Protein AF-A0A1V5M0W7-F1 (afdb_monomer)

Solvent-accessible surface area (backbone atoms only — not comparable to full-atom values): 10163 Å² total; per-residue (Å²): 135,58,41,24,36,46,56,59,49,67,37,39,39,83,28,91,79,42,34,62,56,76,54,85,87,40,91,69,52,44,67,80,40,54,22,41,27,34,78,46,87,71,75,40,41,44,36,34,41,92,54,48,34,38,27,29,52,67,52,52,54,55,48,72,67,40,83,73,71,70,41,22,63,46,81,44,83,41,47,76,52,57,51,69,68,63,66,68,72,58,83,73,86,86,52,100,56,96,56,95,71,59,56,29,28,44,44,64,72,22,48,57,90,75,27,42,25,8,30,56,53,90,47,70,41,24,32,22,49,70,54,51,51,48,40,72,76,76,46,51,58,78,65,46,83,82,31,48,43,83,50,90,69,86,75,81,75,76,79,76,79,81,80,71,82,79,77,87,80,80,134

Structure (mmCIF, N/CA/C/O backbone):
data_AF-A0A1V5M0W7-F1
#
_entry.id   AF-A0A1V5M0W7-F1
#
loop_
_atom_site.group_PDB
_atom_site.id
_atom_site.type_symbol
_atom_site.label_atom_id
_atom_site.label_alt_id
_atom_site.label_comp_id
_atom_site.label_asym_id
_atom_site.label_entity_id
_atom_site.label_seq_id
_atom_site.pdbx_PDB_ins_code
_atom_site.Cartn_x
_atom_site.Cartn_y
_atom_site.Cartn_z
_atom_site.occupancy
_atom_site.B_iso_or_equiv
_atom_site.auth_seq_id
_atom_site.auth_comp_id
_atom_site.auth_asym_id
_atom_site.auth_atom_id
_atom_site.pdbx_PDB_model_num
ATOM 1 N N . MET A 1 1 ? -15.267 -1.245 16.821 1.00 84.69 1 MET A N 1
ATOM 2 C CA . MET A 1 1 ? -14.034 -0.696 16.226 1.00 84.69 1 MET A CA 1
ATOM 3 C C . MET A 1 1 ? -14.461 0.260 15.134 1.00 84.69 1 MET A C 1
ATOM 5 O O . MET A 1 1 ? -15.357 -0.105 14.382 1.00 84.69 1 MET A O 1
ATOM 9 N N . ASN A 1 2 ? -13.907 1.471 15.097 1.00 96.38 2 ASN A N 1
ATOM 10 C CA . ASN A 1 2 ? -14.207 2.420 14.025 1.00 96.38 2 ASN A CA 1
ATOM 11 C C . ASN A 1 2 ? -13.382 2.082 12.777 1.00 96.38 2 ASN A C 1
ATOM 13 O O . ASN A 1 2 ? -12.298 1.501 12.880 1.00 96.38 2 ASN A O 1
ATOM 17 N N . PHE A 1 3 ? -13.892 2.464 11.610 1.00 97.81 3 PHE A N 1
ATOM 18 C CA . PHE A 1 3 ? -13.237 2.251 10.323 1.00 97.81 3 PHE A CA 1
ATOM 19 C C . PHE A 1 3 ? -13.183 3.550 9.531 1.00 97.81 3 PHE A C 1
ATOM 21 O O . PHE A 1 3 ? -14.011 4.448 9.712 1.00 97.81 3 PHE A O 1
ATOM 28 N N . TYR A 1 4 ? -12.195 3.638 8.650 1.00 97.94 4 TYR A N 1
ATOM 29 C CA . TYR A 1 4 ? -11.883 4.837 7.893 1.00 97.94 4 TYR A CA 1
ATOM 30 C C . TYR A 1 4 ? -11.574 4.474 6.451 1.00 97.94 4 TYR A C 1
ATOM 32 O O . TYR A 1 4 ? -10.856 3.508 6.206 1.00 97.94 4 TYR A O 1
ATOM 40 N N . THR A 1 5 ? -12.062 5.270 5.502 1.00 97.25 5 THR A N 1
ATOM 41 C CA . THR A 1 5 ? -11.509 5.230 4.151 1.00 97.25 5 THR A CA 1
ATOM 42 C C . THR A 1 5 ? -10.139 5.885 4.181 1.00 97.25 5 THR A C 1
ATOM 44 O O . THR A 1 5 ? -9.968 6.966 4.755 1.00 97.25 5 THR A O 1
ATOM 47 N N . TYR A 1 6 ? -9.158 5.227 3.577 1.00 97.00 6 TYR A N 1
ATOM 48 C CA . TYR A 1 6 ? -7.830 5.773 3.367 1.00 97.00 6 TYR A CA 1
ATOM 49 C C . TYR A 1 6 ? -7.564 5.853 1.872 1.00 97.00 6 TYR A C 1
ATOM 51 O O . TYR A 1 6 ? -7.653 4.862 1.157 1.00 97.00 6 TYR A O 1
ATOM 59 N N . ARG A 1 7 ? -7.222 7.049 1.401 1.00 95.00 7 ARG A N 1
ATOM 60 C CA . ARG A 1 7 ? -6.726 7.288 0.050 1.00 95.00 7 ARG A CA 1
ATOM 61 C C . ARG A 1 7 ? -5.215 7.525 0.112 1.00 95.00 7 ARG A C 1
ATOM 63 O O . ARG A 1 7 ? -4.814 8.652 0.425 1.00 95.00 7 ARG A O 1
ATOM 70 N N . PRO A 1 8 ? -4.388 6.498 -0.155 1.00 93.25 8 PRO A N 1
ATOM 71 C CA . PRO A 1 8 ? -2.940 6.649 -0.189 1.00 93.25 8 PRO A CA 1
ATOM 72 C C . PRO A 1 8 ? -2.507 7.632 -1.275 1.00 93.25 8 PRO A C 1
ATOM 74 O O . PRO A 1 8 ? -3.283 8.003 -2.160 1.00 93.25 8 PRO A O 1
ATOM 77 N N . GLU A 1 9 ? -1.258 8.064 -1.191 1.00 91.69 9 GLU A N 1
ATOM 78 C CA . GLU A 1 9 ? -0.612 8.791 -2.278 1.00 91.69 9 GLU A CA 1
ATOM 79 C C . GLU A 1 9 ? -0.362 7.883 -3.492 1.00 91.69 9 GLU A C 1
ATOM 81 O O . GLU A 1 9 ? -0.293 6.665 -3.355 1.00 91.69 9 GLU A O 1
ATOM 86 N N . TYR A 1 10 ? -0.265 8.483 -4.680 1.00 92.69 10 TYR A N 1
ATOM 87 C CA . TYR A 1 10 ? -0.001 7.798 -5.945 1.00 92.69 10 TYR A CA 1
ATOM 88 C C . TYR A 1 10 ? 1.208 8.458 -6.615 1.00 92.69 10 TYR A C 1
ATOM 90 O O . TYR A 1 10 ? 1.047 9.344 -7.455 1.00 92.69 10 TYR A O 1
ATOM 98 N N . SER A 1 11 ? 2.417 8.048 -6.232 1.00 91.69 11 SER A N 1
ATOM 99 C CA . SER A 1 11 ? 3.663 8.592 -6.802 1.00 91.69 11 SER A CA 1
ATOM 100 C C . SER A 1 11 ? 4.198 7.802 -8.006 1.00 91.69 11 SER A C 1
ATOM 102 O O . SER A 1 11 ? 5.321 8.029 -8.449 1.00 91.69 11 SER A O 1
ATOM 104 N N . GLY A 1 12 ? 3.429 6.851 -8.537 1.00 92.31 12 GLY A N 1
ATOM 105 C CA . GLY A 1 12 ? 3.872 5.938 -9.589 1.00 92.31 12 GLY A CA 1
ATOM 106 C C . GLY A 1 12 ? 2.772 4.997 -10.075 1.00 92.31 12 GLY A C 1
ATOM 107 O O . GLY A 1 12 ? 1.584 5.241 -9.853 1.00 92.31 12 GLY A O 1
ATOM 108 N N . GLY A 1 13 ? 3.164 3.921 -10.756 1.00 93.44 13 GLY A N 1
ATOM 109 C CA . GLY A 1 13 ? 2.227 2.964 -11.341 1.00 93.44 13 GLY A CA 1
ATOM 110 C C . GLY A 1 13 ? 2.878 1.663 -11.805 1.00 93.44 13 GLY A C 1
ATOM 111 O O . GLY A 1 13 ? 3.958 1.302 -11.350 1.00 93.44 13 GLY A O 1
ATOM 112 N N . TYR A 1 14 ? 2.191 0.936 -12.691 1.00 95.31 14 TYR A N 1
ATOM 113 C CA . TYR A 1 14 ? 2.714 -0.304 -13.273 1.00 95.31 14 TYR A CA 1
ATOM 114 C C . TYR A 1 14 ? 3.890 -0.011 -14.204 1.00 95.31 14 TYR A C 1
ATOM 116 O O . TYR A 1 14 ? 3.695 0.613 -15.248 1.00 95.31 14 TYR A O 1
ATOM 124 N N . GLY A 1 15 ? 5.071 -0.506 -13.839 1.00 93.81 15 GLY A N 1
ATOM 125 C CA . GLY A 1 15 ? 6.260 -0.466 -14.682 1.00 93.81 15 GLY A CA 1
ATOM 126 C C . GLY A 1 15 ? 6.267 -1.584 -15.727 1.00 93.81 15 GLY A C 1
ATOM 127 O O . GLY A 1 15 ? 5.487 -2.541 -15.647 1.00 93.81 15 GLY A O 1
ATOM 128 N N . GLU A 1 16 ? 7.185 -1.491 -16.689 1.00 94.81 16 GLU A N 1
ATOM 129 C CA . GLU A 1 16 ? 7.220 -2.340 -17.895 1.00 94.81 16 GLU A CA 1
ATOM 130 C C . GLU A 1 16 ? 7.314 -3.846 -17.603 1.00 94.81 16 GLU A C 1
ATOM 132 O O . GLU A 1 16 ? 6.643 -4.645 -18.251 1.00 94.81 16 GLU A O 1
ATOM 137 N N . ASN A 1 17 ? 8.075 -4.235 -16.576 1.00 96.69 17 ASN A N 1
ATOM 138 C CA . ASN A 1 17 ? 8.216 -5.638 -16.164 1.00 96.69 17 ASN A CA 1
ATOM 139 C C . ASN A 1 17 ? 6.975 -6.239 -15.471 1.00 96.69 17 ASN A C 1
ATOM 141 O O . ASN A 1 17 ? 7.007 -7.408 -15.093 1.00 96.69 17 ASN A O 1
ATOM 145 N N . THR A 1 18 ? 5.882 -5.490 -15.279 1.00 97.44 18 THR A N 1
ATOM 146 C CA . THR A 1 18 ? 4.658 -6.015 -14.647 1.00 97.44 18 THR A CA 1
ATOM 147 C C . THR A 1 18 ? 4.083 -7.175 -15.458 1.00 97.44 18 THR A C 1
ATOM 149 O O . THR A 1 18 ? 3.838 -7.046 -16.656 1.00 97.44 18 THR A O 1
ATOM 152 N N . VAL A 1 19 ? 3.802 -8.302 -14.795 1.00 97.56 19 VAL A N 1
ATOM 153 C CA . VAL A 1 19 ? 3.181 -9.463 -15.442 1.00 97.56 19 VAL A CA 1
ATOM 154 C C . VAL A 1 19 ? 1.742 -9.617 -14.983 1.00 97.56 19 VAL A C 1
ATOM 156 O O . VAL A 1 19 ? 1.481 -9.907 -13.815 1.00 97.56 19 VAL A O 1
ATOM 159 N N . TYR A 1 20 ? 0.829 -9.498 -15.937 1.00 95.81 20 TYR A N 1
ATOM 160 C CA . TYR A 1 20 ? -0.613 -9.602 -15.753 1.00 95.81 20 TYR A CA 1
ATOM 161 C C . TYR A 1 20 ? -1.095 -11.060 -15.817 1.00 95.81 20 TYR A C 1
ATOM 163 O O . TYR A 1 20 ? -0.509 -11.899 -16.505 1.00 95.81 20 TYR A O 1
ATOM 171 N N . ILE A 1 21 ? -2.163 -11.363 -15.083 1.00 94.88 21 ILE A N 1
ATOM 172 C CA . ILE A 1 21 ? -2.997 -12.551 -15.273 1.00 94.88 21 ILE A CA 1
ATOM 173 C C . ILE A 1 21 ? -4.264 -12.058 -15.972 1.00 94.88 21 ILE A C 1
ATOM 175 O O . ILE A 1 21 ? -5.071 -11.383 -15.341 1.00 94.88 21 ILE A O 1
ATOM 179 N N . GLY A 1 22 ? -4.417 -12.376 -17.258 1.00 93.00 22 GLY A N 1
ATOM 180 C CA . GLY A 1 22 ? -5.452 -11.774 -18.105 1.00 93.00 22 GLY A CA 1
ATOM 181 C C . GLY A 1 22 ? -4.945 -10.520 -18.816 1.00 93.00 22 GLY A C 1
ATOM 182 O O . GLY A 1 22 ? -3.754 -10.422 -19.123 1.00 93.00 22 GLY A O 1
ATOM 183 N N . GLU A 1 23 ? -5.845 -9.573 -19.073 1.00 89.94 23 GLU A N 1
ATOM 184 C CA . GLU A 1 23 ? -5.544 -8.339 -19.795 1.00 89.94 23 GLU A CA 1
ATOM 185 C C . GLU A 1 23 ? -5.289 -7.171 -18.834 1.00 89.94 23 GLU A C 1
ATOM 187 O O . GLU A 1 23 ? -5.895 -7.041 -17.769 1.00 89.94 23 GLU A O 1
ATOM 192 N N . ARG A 1 24 ? -4.417 -6.236 -19.232 1.00 86.81 24 ARG A N 1
ATOM 193 C CA . ARG A 1 24 ? -4.156 -5.016 -18.440 1.00 86.81 24 ARG A CA 1
ATOM 194 C C . ARG A 1 24 ? -5.420 -4.166 -18.247 1.00 86.81 24 ARG A C 1
ATOM 196 O O . ARG A 1 24 ? -5.519 -3.438 -17.262 1.00 86.81 24 ARG A O 1
ATOM 203 N N . SER A 1 25 ? -6.354 -4.235 -19.194 1.00 89.25 25 SER A N 1
ATOM 204 C CA . SER A 1 25 ? -7.629 -3.514 -19.166 1.00 89.25 25 SER A CA 1
ATOM 205 C C . SER A 1 25 ? -8.695 -4.165 -18.284 1.00 89.25 25 SER A C 1
ATOM 207 O O . SER A 1 25 ? -9.807 -3.650 -18.234 1.00 89.25 25 SER A O 1
ATOM 209 N N . ASP A 1 26 ? -8.405 -5.287 -17.622 1.00 89.56 26 ASP A N 1
ATOM 210 C CA . ASP A 1 26 ? -9.375 -5.934 -16.742 1.00 89.56 26 ASP A CA 1
ATOM 211 C C . ASP A 1 26 ? -9.639 -5.094 -15.478 1.00 89.56 26 ASP A C 1
ATOM 213 O O . ASP A 1 26 ? -8.756 -4.424 -14.934 1.00 89.56 26 ASP A O 1
ATOM 217 N N . HIS A 1 27 ? -10.886 -5.136 -15.001 1.00 87.12 27 HIS A N 1
ATOM 218 C CA . HIS A 1 27 ? -11.366 -4.417 -13.818 1.00 87.12 27 HIS A CA 1
ATOM 219 C C . HIS A 1 27 ? -11.998 -5.423 -12.833 1.00 87.12 27 HIS A C 1
ATOM 221 O O . HIS A 1 27 ? -13.207 -5.652 -12.894 1.00 87.12 27 HIS A O 1
ATOM 227 N N . PRO A 1 28 ? -11.218 -6.042 -11.927 1.00 87.69 28 PRO A N 1
ATOM 228 C CA . PRO A 1 28 ? -9.882 -5.628 -11.509 1.00 87.69 28 PRO A CA 1
ATOM 229 C C . PRO A 1 28 ? -8.740 -6.262 -12.305 1.00 87.69 28 PRO A C 1
ATOM 231 O O . PRO A 1 28 ? -8.828 -7.403 -12.750 1.00 87.69 28 PRO A O 1
ATOM 234 N N . CYS A 1 29 ? -7.630 -5.536 -12.400 1.00 90.12 29 CYS A N 1
ATOM 235 C CA . CYS A 1 29 ? -6.402 -6.055 -12.982 1.00 90.12 29 CYS A CA 1
ATOM 236 C C . CYS A 1 29 ? -5.691 -6.953 -11.964 1.00 90.12 29 CYS A C 1
ATOM 238 O O . CYS A 1 29 ? -5.468 -6.528 -10.829 1.00 90.12 29 CYS A O 1
ATOM 240 N N . VAL A 1 30 ? -5.317 -8.171 -12.359 1.00 93.50 30 VAL A N 1
ATOM 241 C CA . VAL A 1 30 ? -4.640 -9.140 -11.484 1.00 93.50 30 VAL A CA 1
ATOM 242 C C . VAL A 1 30 ? -3.205 -9.339 -11.951 1.00 93.50 30 VAL A C 1
ATOM 244 O O . VAL A 1 30 ? -2.947 -9.490 -13.143 1.00 93.50 30 VAL A O 1
ATOM 247 N N . LEU A 1 31 ? -2.254 -9.358 -11.014 1.00 95.44 31 LEU A N 1
ATOM 248 C CA . LEU A 1 31 ? -0.829 -9.468 -11.327 1.00 95.44 31 LEU A CA 1
ATOM 249 C C . LEU A 1 31 ? -0.240 -10.787 -10.823 1.00 95.44 31 LEU A C 1
ATOM 251 O O . LEU A 1 31 ? -0.480 -11.210 -9.691 1.00 95.44 31 LEU A O 1
ATOM 255 N N . ARG A 1 32 ? 0.602 -11.404 -11.653 1.00 96.56 32 ARG A N 1
ATOM 256 C CA . ARG A 1 32 ? 1.515 -12.483 -11.254 1.00 96.56 32 ARG A CA 1
ATOM 257 C C . ARG A 1 32 ? 2.822 -11.923 -10.696 1.00 96.56 32 ARG A C 1
ATOM 259 O O . ARG A 1 32 ? 3.364 -12.484 -9.750 1.00 96.56 32 ARG A O 1
ATOM 266 N N . HIS A 1 33 ? 3.319 -10.838 -11.287 1.00 97.62 33 HIS A N 1
ATOM 267 C CA . HIS A 1 33 ? 4.514 -10.112 -10.851 1.00 97.62 33 HIS A CA 1
ATOM 268 C C . HIS A 1 33 ? 4.215 -8.621 -10.865 1.00 97.62 33 HIS A C 1
ATOM 270 O O . HIS A 1 33 ? 3.730 -8.108 -11.874 1.00 97.62 33 HIS A O 1
ATOM 276 N N . PHE A 1 34 ? 4.497 -7.942 -9.757 1.00 97.69 34 PHE A N 1
ATOM 277 C CA . PHE A 1 34 ? 4.260 -6.512 -9.631 1.00 97.69 34 PHE A CA 1
ATOM 278 C C . PHE A 1 34 ? 5.587 -5.765 -9.716 1.00 97.69 34 PHE A C 1
ATOM 280 O O . PHE A 1 34 ? 6.447 -5.917 -8.848 1.00 97.69 34 PHE A O 1
ATOM 287 N N . HIS A 1 35 ? 5.722 -4.953 -10.761 1.00 96.81 35 HIS A N 1
ATOM 288 C CA . HIS A 1 35 ? 6.762 -3.948 -10.889 1.00 96.81 35 HIS A CA 1
ATOM 289 C C . HIS A 1 35 ? 6.117 -2.574 -10.721 1.00 96.81 35 HIS A C 1
ATOM 291 O O . HIS A 1 35 ? 5.272 -2.172 -11.521 1.00 96.81 35 HIS A O 1
ATOM 297 N N . TYR A 1 36 ? 6.480 -1.874 -9.652 1.00 95.25 36 TYR A N 1
ATOM 298 C CA . TYR A 1 36 ? 6.034 -0.515 -9.403 1.00 95.25 36 TYR A CA 1
ATOM 299 C C . TYR A 1 36 ? 7.140 0.463 -9.791 1.00 95.25 36 TYR A C 1
ATOM 301 O O . TYR A 1 36 ? 8.241 0.430 -9.241 1.00 95.25 36 TYR A O 1
ATOM 309 N N . GLU A 1 37 ? 6.819 1.352 -10.720 1.00 93.12 37 GLU A N 1
ATOM 310 C CA . GLU A 1 37 ? 7.712 2.404 -11.189 1.00 93.12 37 GLU A CA 1
ATOM 311 C C . GLU A 1 37 ? 7.278 3.740 -10.587 1.00 93.12 37 GLU A C 1
ATOM 313 O O . GLU A 1 37 ? 6.135 4.181 -10.75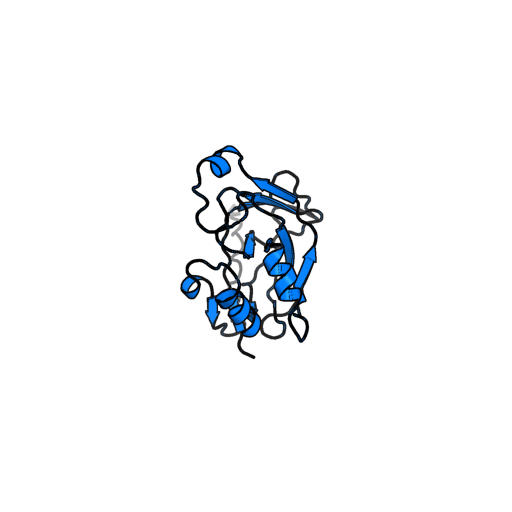6 1.00 93.12 37 GLU A O 1
ATOM 318 N N . PHE A 1 38 ? 8.178 4.368 -9.832 1.00 90.94 38 PHE A N 1
ATOM 319 C CA . PHE A 1 38 ? 7.962 5.696 -9.279 1.00 90.94 38 PHE A CA 1
ATOM 320 C C . PHE A 1 38 ? 8.237 6.778 -10.328 1.00 90.94 38 PHE A C 1
ATOM 322 O O . PHE A 1 38 ? 9.353 6.899 -10.829 1.00 90.94 38 PHE A O 1
ATOM 329 N N . ASN A 1 39 ? 7.237 7.630 -10.561 1.00 88.06 39 ASN A N 1
ATOM 330 C CA . ASN A 1 39 ? 7.351 8.833 -11.391 1.00 88.06 39 ASN A CA 1
ATOM 331 C C . ASN A 1 39 ? 7.713 10.069 -10.556 1.00 88.06 39 ASN A C 1
ATOM 333 O O . ASN A 1 39 ? 8.259 11.037 -11.071 1.00 88.06 39 ASN A O 1
ATOM 337 N N . TYR A 1 40 ? 7.382 10.038 -9.263 1.00 85.38 40 TYR A N 1
ATOM 338 C CA . TYR A 1 40 ? 7.653 11.100 -8.301 1.00 85.38 40 TYR A CA 1
ATOM 339 C C . TYR A 1 40 ? 8.219 10.507 -7.014 1.00 85.38 40 TYR A C 1
ATOM 341 O O . TYR A 1 40 ? 8.015 9.329 -6.705 1.00 85.38 40 TYR A O 1
ATOM 349 N N . TRP A 1 41 ? 8.897 11.336 -6.222 1.00 85.62 41 TRP A N 1
ATOM 350 C CA . TRP A 1 41 ? 9.382 10.901 -4.917 1.00 85.62 41 TRP A CA 1
ATOM 351 C C . TRP A 1 41 ? 8.195 10.604 -3.976 1.00 85.62 41 TRP A C 1
ATOM 353 O O . TRP A 1 41 ? 7.352 11.482 -3.784 1.00 85.62 41 TRP A O 1
ATOM 363 N N . PRO A 1 42 ? 8.100 9.402 -3.377 1.00 87.81 42 PRO A N 1
ATOM 364 C CA . PRO A 1 42 ? 7.023 9.079 -2.447 1.00 87.81 42 PRO A CA 1
ATOM 365 C C . PRO A 1 42 ? 7.219 9.786 -1.105 1.00 87.81 42 PRO A C 1
ATOM 367 O O . PRO A 1 42 ? 8.270 9.663 -0.465 1.00 87.81 42 PRO A O 1
ATOM 370 N N . GLU A 1 43 ? 6.188 10.485 -0.641 1.00 85.94 43 GLU A N 1
ATOM 371 C CA . GLU A 1 43 ? 6.188 11.106 0.681 1.00 85.94 43 GLU A CA 1
ATOM 372 C C . GLU A 1 43 ? 5.636 10.117 1.720 1.00 85.94 43 GLU A C 1
ATOM 374 O O . GLU A 1 43 ? 6.270 9.877 2.757 1.00 85.94 43 GLU A O 1
ATOM 379 N N . ASP A 1 44 ? 4.514 9.461 1.406 1.00 91.69 44 ASP A N 1
ATOM 380 C CA . ASP A 1 44 ? 3.846 8.512 2.304 1.00 91.69 44 ASP A CA 1
ATOM 381 C C . ASP A 1 44 ? 4.563 7.155 2.410 1.00 91.69 44 ASP A C 1
ATOM 383 O O . ASP A 1 44 ? 5.198 6.671 1.469 1.00 91.69 44 ASP A O 1
ATOM 387 N N . ASP A 1 45 ? 4.414 6.491 3.560 1.00 93.69 45 ASP A N 1
ATOM 388 C CA . ASP A 1 45 ? 4.855 5.101 3.758 1.00 93.69 45 ASP A CA 1
ATOM 389 C C . ASP A 1 45 ? 3.949 4.059 3.074 1.00 93.69 45 ASP A C 1
ATOM 391 O O . ASP A 1 45 ? 4.377 2.918 2.897 1.00 93.69 45 ASP A O 1
ATOM 395 N N . LEU A 1 46 ? 2.721 4.434 2.695 1.00 96.19 46 LEU A N 1
ATOM 396 C CA . LEU A 1 46 ? 1.800 3.619 1.900 1.00 96.19 46 LEU A CA 1
ATOM 397 C C . LEU A 1 46 ? 1.463 4.352 0.600 1.00 96.19 46 LEU A C 1
ATOM 399 O O . LEU A 1 46 ? 1.047 5.509 0.628 1.00 96.19 46 LEU A O 1
ATOM 403 N N . GLN A 1 47 ? 1.610 3.660 -0.523 1.00 95.69 47 GLN A N 1
ATOM 404 C CA . GLN A 1 47 ? 1.327 4.171 -1.860 1.00 95.69 47 GLN A CA 1
ATOM 405 C C . GLN A 1 47 ? 0.289 3.284 -2.549 1.00 95.69 47 GLN A C 1
ATOM 407 O O . GLN A 1 47 ? 0.211 2.077 -2.304 1.00 95.69 47 GLN A O 1
ATOM 412 N N . GLY A 1 48 ? -0.519 3.897 -3.403 1.00 94.12 48 GLY A N 1
ATOM 413 C CA . GLY A 1 48 ? -1.507 3.238 -4.240 1.00 94.12 48 GLY A CA 1
ATOM 414 C C . GLY A 1 48 ? -1.083 3.185 -5.704 1.00 94.12 48 GLY A C 1
ATOM 415 O O . GLY A 1 48 ? -0.372 4.045 -6.214 1.00 94.12 48 GLY A O 1
ATOM 416 N N . SER A 1 49 ? -1.586 2.166 -6.383 1.00 91.31 49 SER A N 1
ATOM 417 C CA . SER A 1 49 ? -1.745 2.062 -7.829 1.00 91.31 49 SER A CA 1
ATOM 418 C C . SER A 1 49 ? -3.215 1.742 -8.120 1.00 91.31 49 SER A C 1
ATOM 420 O O . SER A 1 49 ? -4.002 1.571 -7.191 1.00 91.31 49 SER A O 1
ATOM 422 N N . THR A 1 50 ? -3.615 1.651 -9.389 1.00 86.44 50 THR A N 1
ATOM 423 C CA . THR A 1 50 ? -5.029 1.526 -9.791 1.00 86.44 50 THR A CA 1
ATOM 424 C C . THR A 1 50 ? -5.799 0.426 -9.044 1.00 86.44 50 THR A C 1
ATOM 426 O O . THR A 1 50 ? -6.961 0.641 -8.724 1.00 86.44 50 THR A O 1
ATOM 429 N N . PHE A 1 51 ? -5.165 -0.716 -8.746 1.00 92.25 51 PHE A N 1
ATOM 430 C CA . PHE A 1 51 ? -5.798 -1.853 -8.050 1.00 92.25 51 PHE A CA 1
ATOM 431 C C . PHE A 1 51 ? -4.951 -2.441 -6.909 1.00 92.25 51 PHE A C 1
ATOM 433 O O . PHE A 1 51 ? -5.312 -3.460 -6.324 1.00 92.25 51 PHE A O 1
ATOM 440 N N . HIS A 1 52 ? -3.790 -1.852 -6.622 1.00 95.56 52 HIS A N 1
ATOM 441 C CA . HIS A 1 52 ? -2.771 -2.461 -5.767 1.00 95.56 52 HIS A CA 1
ATOM 442 C C . HIS A 1 52 ? -2.136 -1.425 -4.853 1.00 95.56 52 HIS A C 1
ATOM 444 O O . HIS A 1 52 ? -2.101 -0.243 -5.182 1.00 95.56 52 HIS A O 1
ATOM 450 N N . TYR A 1 53 ? -1.574 -1.878 -3.736 1.00 97.44 53 TYR A N 1
ATOM 451 C CA . TYR A 1 53 ? -0.873 -1.019 -2.790 1.00 97.44 53 TYR A CA 1
ATOM 452 C C . TYR A 1 53 ? 0.547 -1.514 -2.575 1.00 97.44 53 TYR A C 1
ATOM 454 O O . TYR A 1 53 ? 0.814 -2.718 -2.606 1.00 97.44 53 TYR A O 1
ATOM 462 N N . ILE A 1 54 ? 1.452 -0.583 -2.308 1.00 97.62 54 ILE A N 1
ATOM 463 C CA . ILE A 1 54 ? 2.797 -0.891 -1.836 1.00 97.62 54 ILE A CA 1
ATOM 464 C C . ILE A 1 54 ? 3.070 -0.119 -0.554 1.00 97.62 54 ILE A C 1
ATOM 466 O O . ILE A 1 54 ? 2.587 0.999 -0.377 1.00 97.62 54 ILE A O 1
ATOM 470 N N . GLY A 1 55 ? 3.858 -0.701 0.340 1.00 96.75 55 GLY A N 1
ATOM 471 C CA . GLY A 1 55 ? 4.278 -0.042 1.569 1.00 96.75 55 GLY A CA 1
ATOM 472 C C . GLY A 1 55 ? 5.755 -0.246 1.856 1.00 96.75 55 GLY A C 1
ATOM 473 O O . GLY A 1 55 ? 6.373 -1.202 1.384 1.00 96.75 55 GLY A O 1
ATOM 474 N N . THR A 1 56 ? 6.332 0.662 2.636 1.00 95.75 56 THR A N 1
ATOM 475 C CA . THR A 1 56 ? 7.739 0.569 3.038 1.00 95.75 56 THR A CA 1
ATOM 476 C C . THR A 1 56 ? 7.984 -0.635 3.950 1.00 95.75 56 THR A C 1
ATOM 478 O O . THR A 1 56 ? 7.104 -1.083 4.690 1.00 95.75 56 THR A O 1
ATOM 481 N N . GLU A 1 57 ? 9.224 -1.134 3.976 1.00 95.44 57 GLU A N 1
ATOM 482 C CA . GLU A 1 57 ? 9.663 -2.165 4.930 1.00 95.44 57 GLU A CA 1
ATOM 483 C C . GLU A 1 57 ? 9.365 -1.772 6.385 1.00 95.44 57 GLU A C 1
ATOM 485 O O . GLU A 1 57 ? 8.994 -2.609 7.210 1.00 95.44 57 GLU A O 1
ATOM 490 N N . ARG A 1 58 ? 9.504 -0.482 6.713 1.00 94.94 58 ARG A N 1
ATOM 491 C CA . ARG A 1 58 ? 9.210 0.044 8.049 1.00 94.94 58 ARG A CA 1
ATOM 492 C C . ARG A 1 58 ? 7.732 -0.099 8.398 1.00 94.94 58 ARG A C 1
ATOM 494 O O . ARG A 1 58 ? 7.418 -0.522 9.514 1.00 94.94 58 ARG A O 1
ATOM 501 N N . LEU A 1 59 ? 6.839 0.228 7.464 1.00 97.38 59 LEU A N 1
ATOM 502 C CA . LEU A 1 59 ? 5.404 0.049 7.649 1.00 97.38 59 LEU A CA 1
ATOM 503 C C . LEU A 1 59 ? 5.060 -1.433 7.827 1.00 97.38 59 LEU A C 1
ATOM 505 O O . LEU A 1 59 ? 4.409 -1.775 8.814 1.00 97.38 59 LEU A O 1
ATOM 509 N N . ARG A 1 60 ? 5.583 -2.313 6.959 1.00 98.12 60 ARG A N 1
ATOM 510 C CA . ARG A 1 60 ? 5.398 -3.772 7.066 1.00 98.12 60 ARG A CA 1
ATOM 511 C C . ARG A 1 60 ? 5.774 -4.284 8.458 1.00 98.12 60 ARG A C 1
ATOM 513 O O . ARG 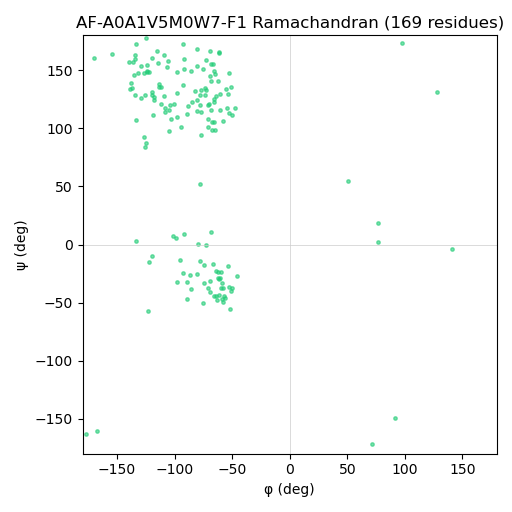A 1 60 ? 4.937 -4.849 9.157 1.00 98.12 60 ARG A O 1
ATOM 520 N N . ARG A 1 61 ? 7.004 -4.009 8.907 1.00 97.50 61 ARG A N 1
ATOM 521 C CA . ARG A 1 61 ? 7.497 -4.450 10.225 1.00 97.50 61 ARG A CA 1
ATOM 522 C C . ARG A 1 61 ? 6.665 -3.910 11.383 1.00 97.50 61 ARG A C 1
ATOM 524 O O . ARG A 1 61 ? 6.462 -4.606 12.374 1.00 97.50 61 ARG A O 1
ATOM 531 N N . THR A 1 62 ? 6.196 -2.668 11.281 1.00 97.75 62 THR A N 1
ATOM 532 C CA . THR A 1 62 ? 5.393 -2.053 12.347 1.00 97.75 62 THR A CA 1
ATOM 533 C C . THR A 1 62 ? 4.006 -2.688 12.431 1.00 97.75 62 THR A C 1
ATOM 535 O O . THR A 1 62 ? 3.516 -2.907 13.537 1.00 97.75 62 THR A O 1
ATOM 538 N N . LEU A 1 63 ?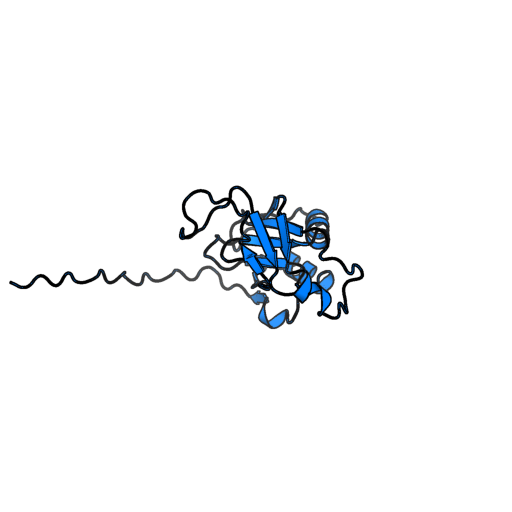 3.400 -3.039 11.292 1.00 98.38 63 LEU A N 1
ATOM 539 C CA . LEU A 1 63 ? 2.137 -3.778 11.240 1.00 98.38 63 LEU A CA 1
ATOM 540 C C . LEU A 1 63 ? 2.292 -5.204 11.797 1.00 98.38 63 LEU A C 1
ATOM 542 O O . LEU A 1 63 ? 1.487 -5.625 12.623 1.00 98.38 63 LEU A O 1
ATOM 546 N N . GLU A 1 64 ? 3.364 -5.916 11.437 1.00 98.00 64 GLU A N 1
ATOM 547 C CA . GLU A 1 64 ? 3.674 -7.263 11.960 1.00 98.00 64 GLU A CA 1
ATOM 548 C C . GLU A 1 64 ? 3.925 -7.282 13.479 1.00 98.00 64 GLU A C 1
ATOM 550 O O . GLU A 1 64 ? 3.673 -8.280 14.168 1.00 98.00 64 GLU A O 1
ATOM 555 N N . ALA A 1 65 ? 4.410 -6.168 14.029 1.00 97.75 65 ALA A N 1
ATOM 556 C CA . ALA A 1 65 ? 4.647 -6.012 15.458 1.00 97.75 65 ALA A CA 1
ATOM 557 C C . ALA A 1 65 ? 3.365 -5.741 16.270 1.00 97.75 65 ALA A C 1
ATOM 559 O O . ALA A 1 65 ? 3.396 -5.872 17.496 1.00 97.75 65 ALA A O 1
ATOM 560 N N . LEU A 1 66 ? 2.240 -5.384 15.634 1.00 96.50 66 LEU A N 1
ATOM 561 C CA . LEU A 1 66 ? 0.989 -5.125 16.350 1.00 96.50 66 LEU A CA 1
ATOM 562 C C . LEU A 1 66 ? 0.442 -6.384 17.030 1.00 96.50 66 LEU A C 1
ATOM 564 O O . LEU A 1 66 ? 0.592 -7.513 16.554 1.00 96.50 66 LEU A O 1
ATOM 568 N N . ARG A 1 67 ? -0.210 -6.179 18.177 1.00 96.69 67 ARG A N 1
ATOM 569 C CA . ARG A 1 67 ? -0.891 -7.227 18.942 1.00 96.69 67 ARG A CA 1
ATOM 570 C C . ARG A 1 67 ? -2.318 -6.768 19.268 1.00 96.69 67 ARG A C 1
ATOM 572 O O . ARG A 1 67 ? -2.459 -5.678 19.820 1.00 96.69 67 ARG A O 1
ATOM 579 N N . PRO A 1 68 ? -3.360 -7.554 18.928 1.00 95.81 68 PRO A N 1
ATOM 580 C CA . PRO A 1 68 ? -3.322 -8.790 18.123 1.00 95.81 68 PRO A CA 1
ATOM 581 C C . PRO A 1 68 ? -2.795 -8.545 16.688 1.00 95.81 68 PRO A C 1
ATOM 583 O O . PRO A 1 68 ? -2.710 -7.383 16.286 1.00 95.81 68 PRO A O 1
ATOM 586 N N . PRO A 1 69 ? -2.411 -9.587 15.922 1.00 97.69 69 PRO A N 1
ATOM 587 C CA . PRO A 1 69 ? -1.993 -9.426 14.525 1.00 97.69 69 PRO A CA 1
ATOM 588 C C . PRO A 1 69 ? -3.029 -8.655 13.701 1.00 97.69 69 PRO A C 1
ATOM 590 O O . PRO A 1 69 ? -4.222 -8.726 13.999 1.00 97.69 69 PRO A O 1
ATOM 593 N N . VAL A 1 70 ? -2.579 -7.888 12.709 1.00 97.94 70 VAL A N 1
ATOM 594 C CA . VAL A 1 70 ? -3.480 -7.226 11.751 1.00 97.94 70 VAL A CA 1
ATOM 595 C C . VAL A 1 70 ? -4.157 -8.256 10.855 1.00 97.94 70 VAL A C 1
ATOM 597 O O . VAL A 1 70 ? -3.521 -9.232 10.460 1.00 97.94 70 VAL A O 1
ATOM 600 N N . THR A 1 71 ? -5.439 -8.054 10.554 1.00 98.44 71 THR A N 1
ATOM 601 C CA . THR A 1 71 ? -6.197 -8.931 9.651 1.00 98.44 71 THR A CA 1
ATOM 602 C C . THR A 1 71 ? -6.439 -8.273 8.293 1.00 98.44 71 THR A C 1
ATOM 604 O O . THR A 1 71 ? -6.377 -7.051 8.155 1.00 98.44 71 THR A O 1
ATOM 607 N N . GLY A 1 72 ? -6.693 -9.096 7.273 1.00 98.00 72 GLY A N 1
ATOM 608 C CA . GLY A 1 72 ? -7.047 -8.626 5.933 1.00 98.00 72 GLY A CA 1
ATOM 609 C C . GLY A 1 72 ? -5.896 -8.089 5.080 1.00 98.00 72 GLY A C 1
ATOM 610 O O . GLY A 1 72 ? -6.137 -7.370 4.109 1.00 98.00 72 GLY A O 1
ATOM 611 N N . LEU A 1 73 ? -4.653 -8.417 5.436 1.00 97.75 73 LEU A N 1
ATOM 612 C CA . LEU A 1 73 ? -3.455 -7.948 4.751 1.00 97.75 73 LEU A CA 1
ATOM 613 C C . LEU A 1 73 ? -2.424 -9.068 4.615 1.00 97.75 73 LEU A C 1
ATOM 615 O O . LEU A 1 73 ? -2.090 -9.738 5.591 1.00 97.75 73 LEU A O 1
ATOM 619 N N . GLU A 1 74 ? -1.867 -9.203 3.418 1.00 97.81 74 GLU A N 1
ATOM 620 C CA . GLU A 1 74 ? -0.710 -10.045 3.129 1.00 97.81 74 GLU A CA 1
ATOM 621 C C . GLU A 1 74 ? 0.414 -9.224 2.492 1.00 97.81 74 GLU A C 1
ATOM 623 O O . GLU A 1 74 ? 0.183 -8.202 1.839 1.00 97.81 74 GLU A O 1
ATOM 628 N N . PHE A 1 75 ? 1.647 -9.701 2.655 1.00 98.25 75 PHE A N 1
ATOM 629 C CA . PHE A 1 75 ? 2.838 -9.071 2.099 1.00 98.25 75 PHE A CA 1
ATOM 630 C C . PHE A 1 75 ? 3.472 -9.961 1.034 1.00 98.25 75 PHE A C 1
ATOM 632 O O . PHE A 1 75 ? 3.643 -11.162 1.239 1.00 98.25 75 PHE A O 1
ATOM 639 N N . ALA A 1 76 ? 3.863 -9.363 -0.087 1.00 98.25 76 ALA A N 1
ATOM 640 C CA . ALA A 1 76 ? 4.659 -10.015 -1.120 1.00 98.25 76 ALA A CA 1
ATOM 641 C C . ALA A 1 76 ? 5.796 -9.099 -1.589 1.00 98.25 76 ALA A C 1
ATOM 643 O O . ALA A 1 76 ? 5.782 -7.890 -1.346 1.00 98.25 76 ALA A O 1
ATOM 644 N N . GLU A 1 77 ? 6.789 -9.676 -2.261 1.00 98.00 77 GLU A N 1
ATOM 645 C CA . GLU A 1 77 ? 7.832 -8.889 -2.919 1.00 98.00 77 GLU A CA 1
ATOM 646 C C . GLU A 1 77 ? 7.234 -8.059 -4.066 1.00 98.00 77 GLU A C 1
ATOM 648 O O . GLU A 1 77 ? 6.252 -8.452 -4.704 1.00 98.00 77 GLU A O 1
ATOM 653 N N . VAL A 1 78 ? 7.838 -6.898 -4.307 1.00 97.00 78 VAL A N 1
ATOM 654 C CA . VAL A 1 78 ? 7.521 -5.993 -5.412 1.00 97.00 78 VAL A CA 1
ATOM 655 C C . VAL A 1 78 ? 8.833 -5.505 -6.008 1.00 97.00 78 VAL A C 1
ATOM 657 O O . VAL A 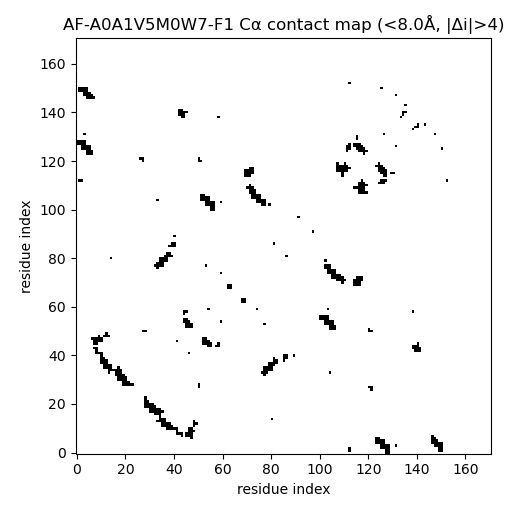1 78 ? 9.766 -5.162 -5.279 1.00 97.00 78 VAL A O 1
ATOM 660 N N . GLU A 1 79 ? 8.924 -5.507 -7.330 1.00 95.44 79 GLU A N 1
ATOM 661 C CA . GLU A 1 79 ? 10.041 -4.879 -8.024 1.00 95.44 79 GLU A CA 1
ATOM 662 C C . GLU A 1 79 ? 9.821 -3.367 -8.026 1.00 95.44 79 GLU A C 1
ATOM 664 O O . GLU A 1 79 ? 8.719 -2.907 -8.320 1.00 95.44 79 GLU A O 1
ATOM 669 N N . ILE A 1 80 ? 10.852 -2.601 -7.678 1.00 92.19 80 ILE A N 1
ATOM 670 C CA . ILE A 1 80 ? 10.786 -1.143 -7.608 1.00 92.19 80 ILE A CA 1
ATOM 671 C C . ILE A 1 80 ? 11.791 -0.551 -8.581 1.00 92.19 80 ILE A C 1
ATOM 673 O O . ILE A 1 80 ? 12.971 -0.902 -8.541 1.00 92.19 80 ILE A O 1
ATOM 677 N N . SER A 1 81 ? 11.329 0.401 -9.378 1.00 88.38 81 SER A N 1
ATOM 678 C CA . SER A 1 81 ? 12.170 1.282 -10.182 1.00 88.38 81 SER A CA 1
ATOM 679 C C . SER A 1 81 ? 11.714 2.735 -10.038 1.00 88.38 81 SER A C 1
ATOM 681 O O . SER A 1 81 ? 10.699 3.033 -9.400 1.00 88.38 81 SER A O 1
ATOM 683 N N . GLY A 1 82 ? 12.490 3.655 -10.598 1.00 80.75 82 GLY A N 1
ATOM 684 C CA . GLY A 1 82 ? 12.138 5.063 -10.699 1.00 80.75 82 GLY A CA 1
ATOM 685 C C . GLY A 1 82 ? 13.124 5.799 -11.598 1.00 80.75 82 GLY A C 1
ATOM 686 O O . GLY A 1 82 ? 14.230 5.308 -11.834 1.00 80.75 82 GLY A O 1
ATOM 687 N N . ASP A 1 83 ? 12.734 6.968 -12.101 1.00 69.19 83 ASP A N 1
ATOM 688 C CA . ASP A 1 83 ? 13.595 7.760 -12.983 1.00 69.19 83 ASP A CA 1
ATOM 689 C C . ASP A 1 83 ? 14.781 8.367 -12.216 1.00 69.19 83 ASP A C 1
ATOM 691 O O . ASP A 1 83 ? 14.672 9.398 -11.550 1.00 69.19 83 ASP A O 1
ATOM 695 N N . ASP A 1 84 ? 15.955 7.753 -12.352 1.00 61.06 84 ASP A N 1
ATOM 696 C CA . ASP A 1 84 ? 17.215 8.217 -11.771 1.00 61.06 84 ASP A CA 1
ATOM 697 C C . ASP A 1 84 ? 17.482 9.725 -11.951 1.00 61.06 84 ASP A C 1
ATOM 699 O O . ASP A 1 84 ? 18.213 10.303 -11.141 1.00 61.06 84 ASP A O 1
ATOM 703 N N . GLN A 1 85 ? 16.949 10.383 -12.991 1.00 60.53 85 GLN A N 1
ATOM 704 C CA . GLN A 1 85 ? 17.047 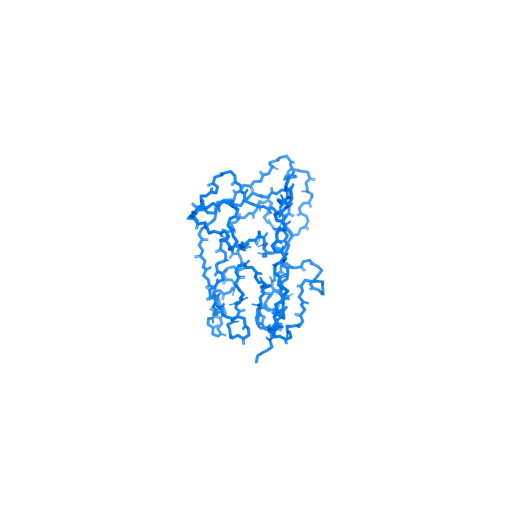11.834 -13.147 1.00 60.53 85 GLN A CA 1
ATOM 705 C C . GLN A 1 85 ? 16.106 12.590 -12.208 1.00 60.53 85 GLN A C 1
ATOM 707 O O . GLN A 1 85 ? 16.585 13.457 -11.476 1.00 60.53 85 GLN A O 1
ATOM 712 N N . GLU A 1 86 ? 14.819 12.255 -12.149 1.00 60.81 86 GLU A N 1
ATOM 713 C CA . GLU A 1 86 ? 13.873 12.837 -11.180 1.00 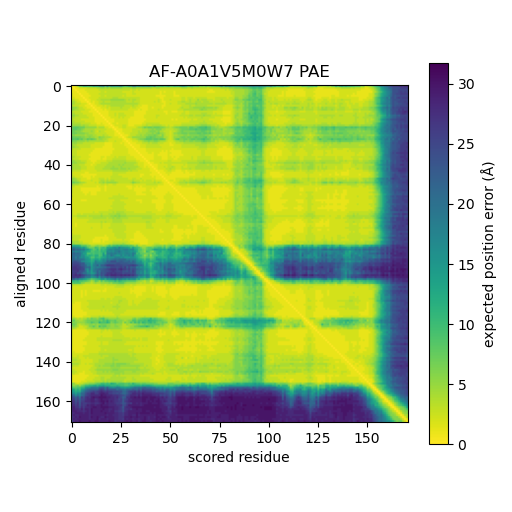60.81 86 GLU A CA 1
ATOM 714 C C . GLU A 1 86 ? 14.362 12.624 -9.741 1.00 60.81 86 GLU A C 1
ATOM 716 O O . GLU A 1 86 ? 14.454 13.556 -8.936 1.00 60.81 86 GLU A O 1
ATOM 721 N N . PHE A 1 87 ? 14.838 11.417 -9.438 1.00 63.69 87 PHE A N 1
ATOM 722 C CA . PHE A 1 87 ? 15.344 11.060 -8.117 1.00 63.69 87 PHE A CA 1
ATOM 723 C C . PHE A 1 87 ? 16.604 11.848 -7.704 1.00 63.69 87 PHE A C 1
ATOM 725 O O . PHE A 1 87 ? 16.857 11.983 -6.501 1.00 63.69 87 PHE A O 1
ATOM 732 N N . LYS A 1 88 ? 17.385 12.401 -8.647 1.00 57.09 88 LYS A N 1
ATOM 733 C CA . LYS A 1 88 ? 18.563 13.254 -8.370 1.00 57.09 88 LYS A CA 1
ATOM 734 C C . LYS A 1 88 ? 18.213 14.706 -8.031 1.00 57.09 88 LYS A C 1
ATOM 736 O O . LYS A 1 88 ? 19.004 15.348 -7.342 1.00 57.09 88 LYS A O 1
ATOM 741 N N . HIS A 1 89 ? 17.070 15.221 -8.488 1.00 52.66 89 HIS A N 1
ATOM 742 C CA . HIS A 1 89 ? 16.714 16.642 -8.353 1.00 52.66 89 HIS A CA 1
ATOM 743 C C . HIS A 1 89 ? 15.838 16.954 -7.130 1.00 52.66 89 HIS A C 1
ATOM 745 O O . HIS A 1 89 ? 15.711 18.117 -6.745 1.00 52.66 89 HIS A O 1
ATOM 751 N N . VAL A 1 90 ? 15.267 15.939 -6.475 1.00 58.00 90 VAL A N 1
ATOM 752 C CA . VAL A 1 90 ? 14.424 16.137 -5.288 1.00 58.00 90 VAL A CA 1
ATOM 753 C C . VAL A 1 90 ? 15.277 16.234 -4.020 1.00 58.00 90 VAL A C 1
ATOM 755 O O . VAL A 1 90 ? 16.021 15.321 -3.660 1.00 58.00 90 VAL A O 1
ATOM 758 N N . TRP A 1 91 ? 15.145 17.350 -3.298 1.00 49.03 91 TRP A N 1
ATOM 759 C CA . TRP A 1 91 ? 15.776 17.553 -1.993 1.00 49.03 91 TRP A CA 1
ATOM 760 C C . TRP A 1 91 ? 15.096 16.682 -0.919 1.00 49.03 91 TRP A C 1
ATOM 762 O O . TRP A 1 91 ? 13.975 16.951 -0.489 1.00 49.03 91 TRP A O 1
ATOM 772 N N . ARG A 1 92 ? 15.791 15.634 -0.463 1.00 57.84 92 ARG A N 1
ATOM 773 C CA . ARG A 1 92 ? 15.280 14.537 0.390 1.00 57.84 92 ARG A CA 1
ATOM 774 C C . ARG A 1 92 ? 15.148 14.909 1.879 1.00 57.84 92 ARG A C 1
ATOM 776 O O . ARG A 1 92 ? 15.693 14.236 2.754 1.00 57.84 92 ARG A O 1
ATOM 783 N N . LYS A 1 93 ? 14.471 16.011 2.210 1.00 43.25 93 LYS A N 1
ATOM 784 C CA . LYS A 1 93 ? 14.332 16.465 3.607 1.00 43.25 93 LYS A CA 1
ATOM 785 C C . LYS A 1 93 ? 13.277 15.627 4.340 1.00 43.25 93 LYS A C 1
ATOM 787 O O . LYS A 1 93 ? 12.101 15.955 4.291 1.00 43.25 93 LYS A O 1
ATOM 792 N N . GLY A 1 94 ? 13.692 14.571 5.043 1.00 44.88 94 GLY A N 1
ATOM 793 C CA . GLY A 1 94 ? 12.807 13.868 5.988 1.00 44.88 94 GLY A CA 1
ATOM 794 C C . GLY A 1 94 ? 12.906 12.344 6.041 1.00 44.88 94 GLY A C 1
ATOM 795 O O . GLY A 1 94 ? 12.258 11.752 6.900 1.00 44.88 94 GLY A O 1
ATOM 796 N N . ARG A 1 95 ? 13.722 11.703 5.194 1.00 46.91 95 ARG A N 1
ATOM 797 C CA . ARG A 1 95 ? 14.055 10.278 5.338 1.00 46.91 95 ARG A CA 1
ATOM 798 C C . ARG A 1 95 ? 15.563 10.108 5.580 1.00 46.91 95 ARG A C 1
ATOM 800 O O . ARG A 1 95 ? 16.350 10.708 4.848 1.00 46.91 95 ARG A O 1
ATOM 807 N N . PRO A 1 96 ? 15.981 9.390 6.642 1.00 45.53 96 PRO A N 1
ATOM 808 C CA . PRO A 1 96 ? 17.396 9.220 6.990 1.00 45.53 96 PRO A CA 1
ATOM 809 C C . PRO A 1 96 ? 18.174 8.396 5.950 1.00 45.53 96 PRO A C 1
ATOM 811 O O . PRO A 1 96 ? 19.400 8.444 5.911 1.00 45.53 96 PRO A O 1
ATOM 814 N N . ASP A 1 97 ? 17.466 7.674 5.089 1.00 47.81 97 ASP A N 1
ATOM 815 C CA . ASP A 1 97 ? 17.947 6.965 3.919 1.00 47.8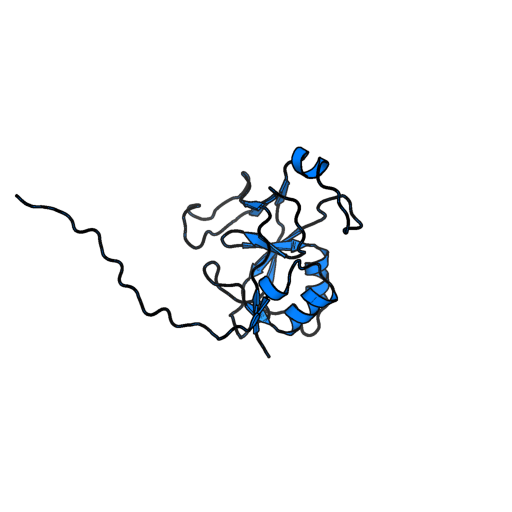1 97 ASP A CA 1
ATOM 816 C C . ASP A 1 97 ? 17.713 7.806 2.663 1.00 47.81 97 ASP A C 1
ATOM 818 O O . ASP A 1 97 ? 16.605 7.984 2.170 1.00 47.81 97 ASP A O 1
ATOM 822 N N . SER A 1 98 ? 18.794 8.306 2.080 1.00 53.69 98 SER A N 1
ATOM 823 C CA . SER A 1 98 ? 18.775 8.973 0.781 1.00 53.69 98 SER A CA 1
ATOM 824 C C . SER A 1 98 ? 18.466 8.009 -0.385 1.00 53.69 98 SER A C 1
ATOM 826 O O . SER A 1 98 ? 18.601 8.402 -1.534 1.00 53.69 98 SER A O 1
ATOM 828 N N . ALA A 1 99 ? 18.036 6.773 -0.136 1.00 63.59 99 ALA A N 1
ATOM 829 C CA . ALA A 1 99 ? 17.592 5.809 -1.140 1.00 63.59 99 ALA A CA 1
ATOM 830 C C . ALA A 1 99 ? 16.094 5.523 -0.946 1.00 63.59 99 ALA A C 1
ATOM 832 O O . ALA A 1 99 ? 15.585 5.665 0.159 1.00 63.59 99 ALA A O 1
ATOM 833 N N . LEU A 1 100 ? 15.395 5.078 -1.994 1.00 74.44 100 LEU A N 1
ATOM 834 C CA . LEU A 1 100 ? 13.971 4.695 -1.938 1.00 74.44 100 LEU A CA 1
ATOM 835 C C . LEU A 1 100 ? 13.644 3.652 -0.848 1.00 74.44 100 LEU A C 1
ATOM 837 O O . LEU A 1 100 ? 12.481 3.514 -0.468 1.00 74.44 100 LEU A O 1
ATOM 841 N N . GLY A 1 101 ? 14.650 2.931 -0.346 1.00 81.06 101 GLY A N 1
ATOM 842 C CA . GLY A 1 101 ? 14.486 1.852 0.621 1.00 81.06 101 GLY A CA 1
ATOM 843 C C . GLY A 1 101 ? 13.848 0.610 -0.005 1.00 81.06 101 GLY A C 1
ATOM 844 O O . GLY A 1 101 ? 13.680 0.519 -1.221 1.00 81.06 101 GLY A O 1
ATOM 845 N N . LYS A 1 102 ? 13.502 -0.374 0.833 1.00 90.31 102 LYS A N 1
ATOM 846 C CA . LYS A 1 102 ? 12.772 -1.572 0.393 1.00 90.31 102 LYS A CA 1
ATOM 847 C C . LYS A 1 102 ? 11.264 -1.365 0.552 1.00 90.31 102 LYS A C 1
ATOM 849 O O . LYS A 1 102 ? 10.812 -0.878 1.593 1.00 90.31 102 LYS A O 1
ATOM 854 N N . TRP A 1 103 ? 10.509 -1.791 -0.455 1.00 95.12 103 TRP A N 1
ATOM 855 C CA . TRP A 1 103 ? 9.047 -1.773 -0.487 1.00 95.12 103 TRP A CA 1
ATOM 856 C C . TRP A 1 103 ? 8.492 -3.187 -0.643 1.00 95.12 103 TRP A C 1
ATOM 858 O O . TRP A 1 103 ? 9.204 -4.101 -1.054 1.00 95.12 103 TRP A O 1
ATOM 868 N N . TYR A 1 104 ? 7.220 -3.349 -0.293 1.00 98.31 104 TYR A N 1
ATOM 869 C CA . TYR A 1 104 ? 6.484 -4.606 -0.376 1.00 98.31 104 TYR A CA 1
ATOM 870 C C . TYR A 1 104 ? 5.110 -4.362 -0.966 1.00 98.31 104 TYR A C 1
ATOM 872 O O . TYR A 1 104 ? 4.478 -3.346 -0.682 1.00 98.31 104 TYR A O 1
ATOM 880 N N . TRP A 1 105 ? 4.624 -5.329 -1.734 1.00 98.31 105 TRP A N 1
ATOM 881 C CA . TRP A 1 105 ? 3.242 -5.363 -2.176 1.00 98.31 105 TRP A CA 1
ATOM 882 C C . TRP A 1 105 ? 2.340 -5.694 -0.991 1.00 98.31 105 TRP A C 1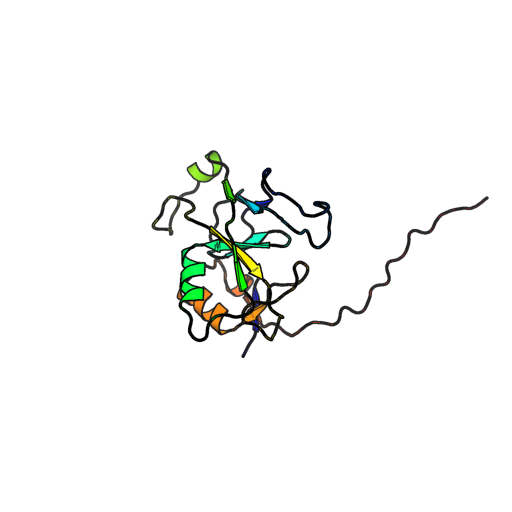
ATOM 884 O O . TRP A 1 105 ? 2.471 -6.747 -0.365 1.00 98.31 105 TRP A O 1
ATOM 894 N N . PHE A 1 106 ? 1.425 -4.779 -0.691 1.00 97.88 106 PHE A N 1
ATOM 895 C CA . PHE A 1 106 ? 0.387 -4.928 0.317 1.00 97.88 106 PHE A CA 1
ATOM 896 C C . PHE A 1 106 ? -0.884 -5.440 -0.356 1.00 97.88 106 PHE A C 1
ATOM 898 O O . PHE A 1 106 ? -1.605 -4.697 -1.026 1.00 97.88 106 PHE A O 1
ATOM 905 N N . LYS A 1 107 ? -1.128 -6.742 -0.220 1.00 97.00 107 LYS A N 1
ATOM 906 C CA . LYS A 1 107 ? -2.288 -7.424 -0.790 1.00 97.00 107 LYS A CA 1
ATOM 907 C C . LYS A 1 107 ? -3.433 -7.363 0.208 1.00 97.00 107 LYS A C 1
ATOM 909 O O . LYS A 1 107 ? -3.356 -7.969 1.274 1.00 97.00 107 LYS A O 1
ATOM 914 N N . ILE A 1 108 ? -4.480 -6.621 -0.136 1.00 96.81 108 ILE A N 1
ATOM 915 C CA . ILE A 1 108 ? -5.682 -6.528 0.691 1.00 96.81 108 ILE A CA 1
ATOM 916 C C . ILE A 1 108 ? -6.508 -7.792 0.469 1.00 96.81 108 ILE A C 1
ATOM 918 O O . ILE A 1 108 ? -6.895 -8.095 -0.658 1.00 96.81 108 ILE A O 1
ATOM 922 N N . THR A 1 109 ? -6.735 -8.540 1.541 1.00 96.44 109 THR A N 1
ATOM 923 C CA . THR A 1 109 ? -7.467 -9.816 1.530 1.00 96.44 109 THR A CA 1
ATOM 924 C C . THR A 1 109 ? -8.710 -9.789 2.416 1.00 96.44 109 THR A C 1
ATOM 926 O O . THR A 1 109 ? -9.516 -10.717 2.369 1.00 96.44 109 THR A O 1
ATOM 929 N N . GLY A 1 110 ? -8.868 -8.740 3.227 1.00 96.50 110 GLY A N 1
ATOM 930 C CA . GLY A 1 110 ? -9.945 -8.625 4.201 1.00 96.50 110 GLY A CA 1
ATOM 931 C C . GLY A 1 110 ? -11.188 -7.908 3.697 1.00 96.50 110 GLY A C 1
ATOM 932 O O . GLY A 1 110 ? -11.237 -7.318 2.613 1.00 96.50 110 GLY A O 1
ATOM 933 N N . LYS A 1 111 ? -12.218 -7.940 4.539 1.00 95.88 111 LYS A N 1
ATOM 934 C CA . LYS A 1 111 ? -13.510 -7.307 4.300 1.00 95.88 111 LYS A CA 1
ATOM 935 C C . LYS A 1 111 ? -13.592 -5.948 4.997 1.00 95.88 111 LYS A C 1
ATOM 937 O O . LYS A 1 111 ? -13.346 -5.832 6.198 1.00 95.88 111 LYS A O 1
ATOM 942 N N . ALA A 1 112 ? -14.005 -4.923 4.248 1.00 96.19 112 ALA A N 1
ATOM 943 C CA . ALA A 1 112 ? -14.244 -3.583 4.779 1.00 96.19 112 ALA A CA 1
ATOM 944 C C . ALA A 1 112 ? -15.240 -3.616 5.953 1.00 96.19 112 ALA A C 1
ATOM 946 O O . ALA A 1 112 ? -16.272 -4.288 5.895 1.00 96.19 112 ALA A O 1
ATOM 947 N N . GLY A 1 113 ? -14.918 -2.907 7.038 1.00 95.44 113 GLY A N 1
ATOM 948 C CA . GLY A 1 113 ? -15.750 -2.873 8.246 1.00 95.44 113 GLY A CA 1
ATOM 949 C C . GLY A 1 113 ? -15.658 -4.106 9.146 1.00 95.44 113 GLY A C 1
ATOM 950 O O . GLY A 1 113 ? -16.360 -4.168 10.156 1.00 95.44 113 GLY A O 1
ATOM 951 N N . VAL A 1 114 ? -14.819 -5.083 8.793 1.00 96.31 114 VAL A N 1
ATOM 952 C CA . VAL A 1 114 ? -14.603 -6.311 9.568 1.00 96.31 114 VAL A CA 1
ATOM 953 C C . VAL A 1 114 ? -13.127 -6.452 9.913 1.00 96.31 114 VAL A C 1
ATOM 955 O O . VAL A 1 114 ? -12.780 -6.508 11.092 1.00 96.31 114 VAL A O 1
ATOM 958 N N . ASP A 1 115 ? -12.273 -6.461 8.892 1.00 98.19 115 ASP A N 1
ATOM 959 C CA . ASP A 1 115 ? -10.829 -6.634 9.019 1.00 98.19 115 ASP A CA 1
ATOM 960 C C . ASP A 1 115 ? -10.084 -5.304 9.146 1.00 98.19 115 ASP A C 1
ATOM 962 O O . ASP A 1 115 ? -10.588 -4.254 8.749 1.00 98.19 115 ASP A O 1
ATOM 966 N N . ASP A 1 116 ? -8.856 -5.335 9.674 1.00 98.50 116 ASP A N 1
ATOM 967 C CA . ASP A 1 116 ? -8.036 -4.121 9.803 1.00 98.50 116 ASP A CA 1
ATOM 968 C C . ASP A 1 116 ? -7.705 -3.457 8.476 1.00 98.50 116 ASP A C 1
ATOM 970 O O . ASP A 1 116 ? -7.521 -2.242 8.438 1.00 98.50 116 ASP A O 1
ATOM 974 N N . PHE A 1 117 ? -7.623 -4.263 7.425 1.00 98.19 117 PHE A N 1
ATOM 975 C CA . PHE A 1 117 ? -7.522 -3.840 6.045 1.00 98.19 117 PHE A CA 1
ATOM 976 C C . PHE A 1 117 ? -8.635 -4.521 5.261 1.00 98.19 117 PHE A C 1
ATOM 978 O O . PHE A 1 117 ? -8.787 -5.740 5.308 1.00 98.19 117 PHE A O 1
ATOM 985 N N . GLY A 1 118 ? -9.406 -3.740 4.518 1.00 96.19 118 GLY A N 1
ATOM 986 C CA . GLY A 1 118 ? -10.456 -4.275 3.673 1.00 96.19 118 GLY A CA 1
ATOM 987 C C . GLY A 1 118 ? -10.784 -3.370 2.503 1.00 96.19 118 GLY A C 1
ATOM 988 O O . GLY A 1 118 ? -10.424 -2.197 2.482 1.00 96.19 118 GLY A O 1
ATOM 989 N N . GLY A 1 119 ? -11.471 -3.945 1.527 1.00 89.75 119 GLY A N 1
ATOM 990 C CA . GLY A 1 119 ? -11.808 -3.286 0.271 1.00 89.75 119 GLY A CA 1
ATOM 991 C C . GLY A 1 119 ? -11.375 -4.150 -0.905 1.00 89.75 119 GLY A C 1
ATOM 992 O O . GLY A 1 119 ? -10.258 -4.664 -0.941 1.00 89.75 119 GLY A O 1
ATOM 993 N N . GLY A 1 120 ? -12.288 -4.347 -1.851 1.00 82.12 120 GLY A N 1
ATOM 994 C CA . GLY A 1 120 ? -11.970 -4.981 -3.124 1.00 82.12 120 GLY A CA 1
ATOM 995 C C . GLY A 1 120 ? -11.087 -4.083 -3.998 1.00 82.12 120 GLY A C 1
ATOM 996 O O . GLY A 1 120 ? -10.996 -2.882 -3.751 1.00 82.12 120 GLY A O 1
ATOM 997 N N . PRO A 1 121 ? -10.483 -4.613 -5.073 1.00 76.38 121 PRO A N 1
ATOM 998 C CA . PRO A 1 121 ? -9.558 -3.823 -5.885 1.00 76.38 121 PRO A CA 1
ATOM 999 C C . PRO A 1 121 ? -10.213 -2.601 -6.557 1.00 76.38 121 PRO A C 1
ATOM 1001 O O . PRO A 1 121 ? -9.530 -1.638 -6.879 1.00 76.38 121 PRO A O 1
ATOM 1004 N N . THR A 1 122 ? -11.534 -2.621 -6.766 1.00 81.38 122 THR A N 1
ATOM 1005 C CA . THR A 1 122 ? -12.317 -1.499 -7.318 1.00 81.38 122 THR A CA 1
ATOM 1006 C C . THR A 1 122 ? -13.024 -0.661 -6.245 1.00 81.38 122 THR A C 1
ATOM 1008 O O . THR A 1 122 ? -13.850 0.185 -6.582 1.00 81.38 122 THR A O 1
ATOM 1011 N N . GLN A 1 123 ? -12.785 -0.943 -4.965 1.00 83.19 123 GLN A N 1
ATOM 1012 C CA . GLN A 1 123 ? -13.407 -0.264 -3.831 1.00 83.19 123 GLN A CA 1
ATOM 1013 C C . GLN A 1 123 ? -12.377 0.616 -3.116 1.00 83.19 123 GLN A C 1
ATOM 1015 O O . GLN A 1 123 ? -11.169 0.452 -3.285 1.00 83.19 123 GLN A O 1
ATOM 1020 N N . ASP A 1 124 ? -12.858 1.546 -2.293 1.00 90.69 124 ASP A N 1
ATOM 1021 C CA . ASP A 1 124 ? -11.977 2.306 -1.411 1.00 90.69 124 ASP A CA 1
ATOM 1022 C C . ASP A 1 124 ? -11.276 1.370 -0.418 1.00 90.69 124 ASP A C 1
ATOM 1024 O O . ASP A 1 124 ? -11.893 0.465 0.149 1.00 90.69 124 ASP A O 1
ATOM 1028 N N . LEU A 1 125 ? -9.998 1.643 -0.147 1.00 96.25 125 LEU A N 1
ATOM 1029 C CA . LEU A 1 125 ? -9.295 1.014 0.963 1.00 96.25 125 LEU A CA 1
ATOM 1030 C C . LEU A 1 125 ? -9.920 1.483 2.278 1.00 96.25 125 LEU A C 1
ATOM 1032 O O . LEU A 1 125 ? -9.941 2.677 2.591 1.00 96.25 125 LEU A O 1
ATOM 1036 N N . VAL A 1 126 ? -10.380 0.525 3.068 1.00 97.75 126 VAL A N 1
ATOM 1037 C CA . VAL A 1 126 ? -10.915 0.724 4.408 1.00 97.75 126 VAL A CA 1
ATOM 1038 C C . VAL A 1 126 ? -9.930 0.157 5.418 1.00 97.75 126 VAL A C 1
ATOM 1040 O O . VAL A 1 126 ? -9.517 -0.996 5.318 1.00 97.75 126 VAL A O 1
ATOM 1043 N N . ILE A 1 127 ? -9.564 0.975 6.401 1.00 98.31 127 ILE A N 1
ATOM 1044 C CA . ILE A 1 127 ? -8.661 0.594 7.486 1.00 98.31 127 ILE A CA 1
ATOM 1045 C C . ILE A 1 127 ? -9.298 0.806 8.854 1.00 98.31 127 ILE A C 1
ATOM 1047 O O . ILE A 1 127 ? -10.115 1.712 9.049 1.00 98.31 127 ILE A O 1
ATOM 1051 N N . SER A 1 128 ? -8.922 -0.025 9.822 1.00 98.44 128 SER A N 1
ATOM 1052 C CA . SER A 1 128 ? -9.390 0.120 11.199 1.00 98.44 128 SER A CA 1
ATOM 1053 C C . SER A 1 128 ? -8.747 1.307 11.917 1.00 98.44 128 SER A C 1
ATOM 1055 O O . SER A 1 128 ? -7.658 1.780 11.586 1.00 98.44 128 SER A O 1
ATOM 1057 N N . GLU A 1 129 ? -9.411 1.763 12.975 1.00 98.12 129 GLU A N 1
ATOM 1058 C CA . GLU A 1 129 ? -8.939 2.827 13.864 1.00 98.12 129 GLU A CA 1
ATOM 1059 C C . GLU A 1 129 ? -7.511 2.609 14.384 1.00 98.12 129 GLU A C 1
ATOM 1061 O O . GLU A 1 129 ? -6.717 3.544 14.406 1.00 98.12 129 GLU A O 1
ATOM 1066 N N . ARG A 1 130 ? -7.135 1.374 14.740 1.00 97.69 130 ARG A N 1
ATOM 1067 C CA . ARG A 1 130 ? -5.780 1.094 15.243 1.00 97.69 130 ARG A CA 1
ATOM 1068 C C . ARG A 1 130 ? -4.703 1.224 14.166 1.00 97.69 130 ARG A C 1
ATOM 1070 O O . ARG A 1 130 ? -3.576 1.611 14.476 1.00 97.69 130 ARG A O 1
ATOM 1077 N N . VAL A 1 131 ? -5.039 0.921 12.910 1.00 98.19 131 VAL A N 1
ATOM 1078 C CA . VAL A 1 131 ? -4.144 1.153 11.770 1.00 98.19 131 VAL A CA 1
ATOM 1079 C C . VAL A 1 131 ? -4.010 2.653 11.525 1.00 98.19 131 VAL A C 1
ATOM 1081 O O . VAL A 1 131 ? -2.895 3.129 11.332 1.00 98.19 131 VAL A O 1
ATOM 1084 N N . VAL A 1 132 ? -5.104 3.418 11.625 1.00 98.12 132 VAL A N 1
ATOM 1085 C CA . VAL A 1 132 ? -5.056 4.888 11.560 1.00 98.12 132 VAL A CA 1
ATOM 1086 C C . VAL A 1 132 ? -4.139 5.460 12.641 1.00 98.12 132 VAL A C 1
ATOM 1088 O O . VAL A 1 132 ? -3.252 6.244 12.313 1.00 98.12 132 VAL A O 1
ATOM 1091 N N . SER A 1 133 ? -4.285 5.046 13.904 1.00 97.75 133 SER A N 1
ATOM 1092 C CA . SER A 1 133 ? -3.396 5.488 14.990 1.00 97.75 133 SER A CA 1
ATOM 1093 C C . SER A 1 133 ? -1.929 5.188 14.681 1.00 97.75 133 SER A C 1
ATOM 1095 O O . SER A 1 133 ? -1.089 6.078 14.780 1.00 97.75 133 SER A O 1
ATOM 1097 N N . LEU A 1 134 ? -1.616 3.973 14.214 1.00 97.50 134 LEU A N 1
ATOM 1098 C CA . LEU A 1 134 ? -0.255 3.606 13.811 1.00 97.50 134 LEU A CA 1
ATOM 1099 C C . LEU A 1 134 ? 0.275 4.515 12.697 1.00 97.50 134 LEU A C 1
ATOM 1101 O O . LEU A 1 134 ? 1.411 4.983 12.791 1.00 97.50 134 LEU A O 1
ATOM 1105 N N . LEU A 1 135 ? -0.524 4.763 11.656 1.00 96.75 135 LEU A N 1
ATOM 1106 C CA . LEU A 1 135 ? -0.128 5.610 10.532 1.00 96.75 135 LEU A CA 1
ATOM 1107 C C . LEU A 1 135 ? 0.167 7.044 10.989 1.00 96.75 135 LEU A C 1
ATOM 1109 O O . LEU A 1 135 ? 1.175 7.615 10.587 1.00 96.75 135 LEU A O 1
ATOM 1113 N N . LEU A 1 136 ? -0.675 7.610 11.854 1.00 96.00 136 LEU A N 1
ATOM 1114 C CA . LEU A 1 136 ? -0.525 8.989 12.323 1.00 96.00 136 LEU A CA 1
ATOM 1115 C C . LEU A 1 136 ? 0.609 9.170 13.338 1.00 96.00 136 LEU A C 1
ATOM 1117 O O . LEU A 1 136 ? 1.230 10.228 13.372 1.00 96.00 136 LEU A O 1
ATOM 1121 N N . GLU A 1 137 ? 0.871 8.166 14.174 1.00 95.31 137 GLU A N 1
ATOM 1122 C CA . GLU A 1 137 ? 1.868 8.261 15.246 1.00 95.31 137 GLU A CA 1
ATOM 1123 C C . GLU A 1 137 ? 3.268 7.844 14.800 1.00 95.31 137 GLU A C 1
ATOM 1125 O O . GLU A 1 137 ? 4.264 8.334 15.334 1.00 95.31 137 GLU A O 1
ATOM 1130 N N . LYS A 1 138 ? 3.358 6.885 13.872 1.00 93.25 138 LYS A N 1
ATOM 1131 C CA . LYS A 1 138 ? 4.619 6.205 13.556 1.00 93.25 138 LYS A CA 1
ATOM 1132 C C . LYS A 1 138 ? 5.019 6.316 12.101 1.00 93.25 138 LYS A C 1
ATOM 1134 O O . LYS A 1 138 ? 6.174 6.017 11.815 1.00 93.25 138 LYS A O 1
ATOM 1139 N N . MET A 1 139 ? 4.131 6.711 11.196 1.00 94.06 139 MET A N 1
ATOM 1140 C CA . MET A 1 139 ? 4.409 6.731 9.759 1.00 94.06 139 MET A CA 1
ATOM 1141 C C . MET A 1 139 ? 4.383 8.145 9.196 1.00 94.06 139 MET A C 1
ATOM 1143 O O . MET A 1 139 ? 3.934 9.088 9.843 1.00 94.06 139 MET A O 1
ATOM 1147 N N . THR A 1 140 ? 4.892 8.291 7.978 1.00 90.19 140 THR A N 1
ATOM 1148 C CA . THR A 1 140 ? 4.702 9.508 7.200 1.00 90.19 140 THR A CA 1
ATOM 1149 C C . THR A 1 140 ? 3.412 9.377 6.402 1.00 90.19 140 THR A C 1
ATOM 1151 O O . THR A 1 140 ? 3.275 8.485 5.565 1.00 90.19 140 THR A O 1
ATOM 1154 N N . VAL A 1 141 ? 2.471 10.282 6.671 1.00 90.75 141 VAL A N 1
ATOM 1155 C CA . VAL A 1 141 ? 1.261 10.491 5.872 1.00 90.75 141 VAL A CA 1
ATOM 1156 C C . VAL A 1 141 ? 1.108 11.989 5.658 1.00 90.75 141 VAL A C 1
ATOM 1158 O O . VAL A 1 141 ? 0.767 12.718 6.593 1.00 90.75 141 VAL A O 1
ATOM 1161 N N . ILE A 1 142 ? 1.364 12.480 4.447 1.00 90.00 142 ILE A N 1
ATOM 1162 C CA . ILE A 1 142 ? 1.219 13.903 4.152 1.00 90.00 142 ILE A CA 1
ATOM 1163 C C . ILE A 1 142 ? -0.261 14.284 4.064 1.00 90.00 142 ILE A C 1
ATOM 1165 O O . ILE A 1 142 ? -1.071 13.601 3.435 1.00 90.00 142 ILE A O 1
ATOM 1169 N N . ASN A 1 143 ? -0.629 15.401 4.697 1.00 91.06 143 ASN A N 1
ATOM 1170 C CA . ASN A 1 143 ? -2.003 15.913 4.742 1.00 91.06 143 ASN A CA 1
ATOM 1171 C C . ASN A 1 143 ? -3.047 14.854 5.170 1.00 91.06 143 ASN A C 1
ATOM 1173 O O . ASN A 1 143 ? -4.050 14.665 4.472 1.00 91.06 143 ASN A O 1
ATOM 1177 N N . PRO A 1 144 ? -2.884 14.189 6.330 1.00 91.88 144 PRO A N 1
ATOM 1178 C CA . PRO A 1 144 ? -3.676 13.010 6.692 1.00 91.88 144 PRO A CA 1
ATOM 1179 C C . PRO A 1 144 ? -5.183 13.289 6.743 1.00 91.88 144 PRO A C 1
ATOM 1181 O O . PRO A 1 144 ? -5.978 12.459 6.317 1.00 91.88 144 PRO A O 1
ATOM 1184 N N . ARG A 1 145 ? -5.592 14.503 7.142 1.00 92.00 145 ARG A N 1
ATOM 1185 C CA . ARG A 1 145 ? -7.005 14.939 7.146 1.00 92.00 145 ARG A CA 1
ATOM 1186 C C . ARG A 1 145 ? -7.678 14.901 5.768 1.00 92.00 145 ARG A 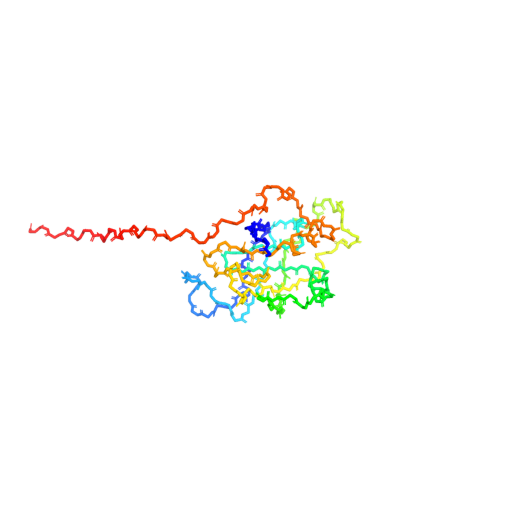C 1
ATOM 1188 O O . ARG A 1 145 ? -8.901 14.870 5.692 1.00 92.00 145 ARG A O 1
ATOM 1195 N N . ARG A 1 146 ? -6.908 14.962 4.676 1.00 92.00 146 ARG A N 1
ATOM 1196 C CA . ARG A 1 146 ? -7.435 14.855 3.305 1.00 92.00 146 ARG A CA 1
ATOM 1197 C C . ARG A 1 146 ? -7.554 13.406 2.842 1.00 92.00 146 ARG A C 1
ATOM 1199 O O . ARG A 1 146 ? -8.387 13.137 1.978 1.00 92.00 146 ARG A O 1
ATOM 1206 N N . LYS A 1 147 ? -6.735 12.518 3.410 1.00 94.00 147 LYS A N 1
ATOM 1207 C CA . LYS A 1 147 ? -6.564 11.126 2.985 1.00 94.00 147 LYS A CA 1
ATOM 1208 C C . LYS A 1 147 ? -7.381 10.140 3.810 1.00 94.00 147 LYS A C 1
ATOM 1210 O O . LYS A 1 147 ? -7.813 9.140 3.258 1.00 94.00 147 LYS A O 1
ATOM 1215 N N . ILE A 1 148 ? -7.590 10.417 5.096 1.00 96.88 148 ILE A N 1
ATOM 1216 C CA . ILE A 1 148 ? -8.274 9.525 6.035 1.00 96.88 148 ILE A CA 1
ATOM 1217 C C . ILE A 1 148 ? -9.603 10.160 6.438 1.00 96.88 148 ILE A C 1
ATOM 1219 O O . ILE A 1 148 ? -9.624 11.272 6.973 1.00 96.88 148 ILE A O 1
ATOM 1223 N N . ARG A 1 149 ? -10.716 9.471 6.176 1.00 96.94 149 ARG A N 1
ATOM 1224 C CA . ARG A 1 149 ? -12.071 9.940 6.511 1.00 96.94 149 ARG A CA 1
ATOM 1225 C C . ARG A 1 149 ? -12.863 8.839 7.208 1.00 96.94 149 ARG A C 1
ATOM 1227 O O . ARG A 1 149 ? -12.647 7.676 6.887 1.00 96.94 149 ARG A O 1
ATOM 1234 N N . PRO A 1 150 ? -13.775 9.166 8.141 1.00 96.94 150 PRO A N 1
ATOM 1235 C CA . PRO A 1 150 ? -14.658 8.163 8.729 1.00 96.94 150 PRO A CA 1
ATOM 1236 C C . PRO A 1 150 ? -15.398 7.386 7.638 1.00 96.94 150 PRO A C 1
ATOM 1238 O O . PRO A 1 150 ? -15.976 7.991 6.733 1.00 96.94 150 PRO A O 1
ATOM 1241 N N . TRP A 1 151 ? -15.366 6.059 7.716 1.00 95.38 151 TRP A N 1
ATOM 1242 C CA . TRP A 1 151 ? -16.098 5.198 6.796 1.00 95.38 151 TRP A CA 1
ATOM 1243 C C . TRP A 1 151 ? -17.551 5.075 7.258 1.00 95.38 151 TRP A C 1
ATOM 1245 O O . TRP A 1 151 ? -17.813 4.844 8.437 1.00 95.38 151 TRP A O 1
ATOM 1255 N N . GLN A 1 152 ? -18.498 5.247 6.333 1.00 88.81 152 GLN A N 1
ATOM 1256 C CA . GLN A 1 152 ? -19.937 5.255 6.630 1.00 88.81 152 GLN A CA 1
ATOM 1257 C C . GLN A 1 152 ? -20.645 3.936 6.270 1.00 88.81 152 GLN A C 1
ATOM 1259 O O . GLN A 1 152 ? -21.866 3.863 6.366 1.00 88.81 152 GLN A O 1
ATOM 1264 N N . GLY A 1 153 ? -19.895 2.896 5.891 1.00 84.19 153 GLY A N 1
ATOM 1265 C CA . GLY A 1 153 ? -20.443 1.642 5.369 1.00 84.19 153 GLY A CA 1
ATOM 1266 C C . GLY A 1 153 ? -20.440 1.587 3.839 1.00 84.19 153 GLY A C 1
ATOM 1267 O O . GLY A 1 153 ? -20.108 2.567 3.169 1.00 84.19 153 GLY A O 1
ATOM 1268 N N . GLU A 1 154 ? -20.793 0.430 3.279 1.00 72.00 154 GLU A N 1
ATOM 1269 C CA . GLU A 1 154 ? -21.069 0.316 1.845 1.00 72.00 154 GLU A CA 1
ATOM 1270 C C . GLU A 1 154 ? -22.376 1.056 1.535 1.00 72.00 154 GLU A C 1
ATOM 1272 O O . GLU A 1 154 ? -23.429 0.742 2.090 1.00 72.00 154 GLU A O 1
ATOM 1277 N N . ILE A 1 155 ? -22.316 2.053 0.651 1.00 57.31 155 ILE A N 1
ATOM 1278 C CA . ILE A 1 155 ? -23.524 2.579 0.018 1.00 57.31 155 ILE A CA 1
ATOM 1279 C C . ILE A 1 155 ? -23.886 1.550 -1.049 1.00 57.31 155 ILE A C 1
ATOM 1281 O O . ILE A 1 155 ? -23.114 1.370 -1.991 1.00 57.31 155 ILE A O 1
ATOM 1285 N N . GLU A 1 156 ? -25.021 0.860 -0.907 1.00 43.84 156 GLU A N 1
ATOM 1286 C CA . GLU A 1 156 ? -25.555 0.039 -1.994 1.00 43.84 156 GLU A CA 1
ATOM 1287 C C . GLU A 1 156 ? -25.643 0.919 -3.244 1.00 43.84 156 GLU A C 1
ATOM 1289 O O . GLU A 1 156 ? -26.390 1.901 -3.288 1.00 43.84 156 GLU A O 1
ATOM 1294 N N . ALA A 1 157 ? -24.823 0.609 -4.249 1.00 46.56 157 ALA A N 1
ATOM 1295 C CA . ALA A 1 157 ? -24.889 1.281 -5.528 1.00 46.56 157 ALA A CA 1
ATOM 1296 C C . ALA A 1 157 ? -26.249 0.944 -6.146 1.00 46.56 157 ALA A C 1
ATOM 1298 O O . ALA A 1 157 ? -26.433 -0.125 -6.724 1.00 46.56 157 ALA A O 1
ATOM 1299 N N . GLY A 1 158 ? -27.215 1.854 -6.001 1.00 41.78 158 GLY A N 1
ATOM 1300 C CA . GLY A 1 158 ? -28.432 1.844 -6.796 1.00 41.78 158 GLY A CA 1
ATOM 1301 C C . GLY A 1 158 ? -28.028 1.738 -8.263 1.00 41.78 158 GLY A C 1
ATOM 1302 O O . GLY A 1 158 ? -27.375 2.637 -8.794 1.00 41.78 158 GLY A O 1
ATOM 1303 N N . GLY A 1 159 ? -28.338 0.594 -8.874 1.00 36.59 159 GLY A N 1
ATOM 1304 C CA . GLY A 1 159 ? -27.907 0.253 -10.220 1.00 36.59 159 GLY A CA 1
ATOM 1305 C C . GLY A 1 159 ? -28.304 1.339 -11.211 1.00 36.59 159 GLY A C 1
ATOM 1306 O O . GLY A 1 159 ? -29.487 1.594 -11.427 1.00 36.59 159 GLY A O 1
ATOM 1307 N N . VAL A 1 160 ? -27.313 1.967 -11.836 1.00 35.88 160 VAL A N 1
ATOM 1308 C CA . VAL A 1 160 ? -27.546 2.735 -13.055 1.00 35.88 160 VAL A CA 1
ATOM 1309 C C . VAL A 1 160 ? -27.587 1.710 -14.189 1.00 35.88 160 VAL A C 1
ATOM 1311 O O . VAL A 1 160 ? -26.578 1.040 -14.420 1.00 35.88 160 VAL A O 1
ATOM 1314 N N . PRO A 1 161 ? -28.724 1.520 -14.882 1.00 35.16 161 PRO A N 1
ATOM 1315 C CA . PRO A 1 161 ? -28.776 0.589 -15.992 1.00 35.16 161 PRO A CA 1
ATOM 1316 C C . PRO A 1 161 ? -27.852 1.094 -17.099 1.00 35.16 161 PRO A C 1
ATOM 1318 O O . PRO A 1 161 ? -27.942 2.244 -17.536 1.00 35.16 161 PRO A O 1
ATOM 1321 N N . TYR A 1 162 ? -26.960 0.213 -17.544 1.00 35.12 162 TYR A N 1
ATOM 1322 C CA . TYR A 1 162 ? -26.131 0.412 -18.724 1.00 35.12 162 TYR A CA 1
ATOM 1323 C C . TYR A 1 162 ? -27.077 0.629 -19.916 1.00 35.12 162 TYR A C 1
ATOM 1325 O O . TYR A 1 162 ? -27.755 -0.302 -20.354 1.00 35.12 162 TYR A O 1
ATOM 1333 N N . LYS A 1 163 ? -27.196 1.869 -20.412 1.00 37.19 163 LYS A N 1
ATOM 1334 C CA . LYS A 1 163 ? -27.896 2.136 -21.674 1.00 37.19 163 LYS A CA 1
ATOM 1335 C C . LYS A 1 163 ? -27.060 1.513 -22.786 1.00 37.19 163 LYS A C 1
ATOM 1337 O O . LYS A 1 163 ? -26.059 2.088 -23.204 1.00 37.19 163 LYS A O 1
ATOM 1342 N N . GLY A 1 164 ? -27.457 0.316 -23.211 1.00 34.00 164 GLY A N 1
ATOM 1343 C CA . GLY A 1 164 ? -26.939 -0.317 -24.413 1.00 34.00 164 GLY A CA 1
ATOM 1344 C C . GLY A 1 164 ? -27.036 0.648 -25.592 1.00 34.00 164 GLY A C 1
ATOM 1345 O O . GLY A 1 164 ? -28.041 1.343 -25.753 1.00 34.00 164 GLY A O 1
ATOM 1346 N N . LEU A 1 165 ? -25.956 0.706 -26.370 1.00 36.81 165 LEU A N 1
ATOM 1347 C CA . LEU A 1 165 ? -25.893 1.375 -27.662 1.00 36.81 165 LEU A CA 1
ATOM 1348 C C . LEU A 1 165 ? -27.106 0.954 -28.494 1.00 36.81 165 LEU A C 1
ATOM 1350 O O . LEU A 1 165 ? -27.279 -0.227 -28.796 1.00 36.81 165 LEU A O 1
ATOM 1354 N N . ALA A 1 166 ? -27.950 1.927 -28.832 1.00 35.28 166 ALA A N 1
ATOM 1355 C CA . ALA A 1 166 ? -28.974 1.748 -29.839 1.00 35.28 166 ALA A CA 1
ATOM 1356 C C . ALA A 1 166 ? -28.267 1.418 -31.157 1.00 35.28 166 ALA A C 1
ATOM 1358 O O . ALA A 1 166 ? -27.495 2.220 -31.679 1.00 35.28 166 ALA A O 1
ATOM 1359 N N . THR A 1 167 ? -28.499 0.214 -31.665 1.00 39.09 167 THR A N 1
ATOM 1360 C CA . THR A 1 167 ? -28.235 -0.112 -33.060 1.00 39.09 167 THR A CA 1
ATOM 1361 C C . THR A 1 167 ? -29.226 0.681 -33.899 1.00 39.09 167 THR A C 1
ATOM 1363 O O . THR A 1 167 ? -30.411 0.348 -33.935 1.00 39.09 167 THR A O 1
ATOM 1366 N N . GLU A 1 168 ? -28.758 1.741 -34.551 1.00 38.38 168 GLU A N 1
ATOM 1367 C CA . GLU A 1 168 ? -29.457 2.294 -35.705 1.00 38.38 168 GLU A CA 1
ATOM 1368 C C . GLU A 1 168 ? -29.407 1.244 -36.820 1.00 38.38 168 GLU A C 1
ATOM 1370 O O . GLU A 1 168 ? -28.370 0.986 -37.429 1.00 38.38 168 GLU A O 1
ATOM 1375 N N . SER A 1 169 ? -30.544 0.595 -37.045 1.00 40.62 169 SER A N 1
ATOM 1376 C CA . SER A 1 169 ? -30.858 -0.081 -38.294 1.00 40.62 169 SER A CA 1
ATOM 1377 C C . SER A 1 169 ? -32.206 0.456 -38.754 1.00 40.62 169 SER A C 1
ATOM 1379 O O . SER A 1 169 ? -33.251 -0.051 -38.349 1.00 40.62 169 SER A O 1
ATOM 1381 N N . GLU A 1 170 ? -32.183 1.492 -39.582 1.00 42.94 170 GLU A N 1
ATOM 1382 C CA . GLU A 1 170 ? -33.328 1.858 -40.409 1.00 42.94 170 GLU A CA 1
ATOM 1383 C C . GLU A 1 170 ? -32.916 1.751 -41.880 1.00 42.94 170 GLU A C 1
ATOM 1385 O O . GLU A 1 170 ? -32.030 2.464 -42.345 1.00 42.94 170 GLU A O 1
ATOM 1390 N N . SER A 1 171 ? -33.529 0.741 -42.513 1.00 42.44 171 SER A N 1
ATOM 1391 C CA . SER A 1 171 ? -34.068 0.663 -43.886 1.00 42.44 171 SER A CA 1
ATOM 1392 C C . SER A 1 171 ? -33.355 1.368 -45.036 1.00 42.44 171 SER A C 1
ATOM 1394 O O . SER A 1 171 ? -33.366 2.618 -45.057 1.00 42.44 171 SER A O 1
#

pLDDT: mean 84.49, std 19.53, range [34.0, 98.5]

Foldseek 3Di:
DFKKFFDFAAQWEADPPWAWDPDPPDVVTHTPAGETEGAAQHQWQWHDYLQWIKGAPQLVVLQCPDPPHFPQKDKAAHHYHYDPVNLVPDDPPDDPDSDSHGMIIIHGRDDAPPTQWHDGSNGTTMGDPVSVVCCVPPIGDPPRVVGIGGDPDDDPPPDDDDPPDDPPDDD

Mean predicted aligned error: 8.34 Å

Secondary structure (DSSP, 8-state):
--EEEE--B-SEEE-TT-EEES-TT-SS-EEEE-EEEESS---SSEEE-SS-EEEEHHHHHHHHT-SSPP-SEEEEE-EEEE-HHHHHHS--TT-S-SS---EEEEEE-SPTTTSSEE--TTS-EEEEHHHHHHHHHHS--SSHHHHEEE---------------------

Radius of gyration: 18.5 Å; Cα contacts (8 Å, |Δi|>4): 306; chains: 1; bounding box: 53×30×63 Å

Sequence (171 aa):
MNFYTYRPEYSGGYGENTVYIGERSDHPCVLRHFHYEFNYWPEDDLQGSTFHYIGTERLRRTLEALRPPVTGLEFAEVEISGDDQEFKHVWRKGRPDSALGKWYWFKITGKAGVDDFGGGPTQDLVISERVVSLLLEKMTVINPRRKIRPWQGEIEAGGVPYKGLATESES